Protein AF-A0A9P2TAU7-F1 (afdb_monomer_lite)

Foldseek 3Di:
DDLAKWPFDPQFIHGRQDPVLFVCDDPPGRPLVVLLVQQAFDQDPVPRDTRFNCVVDPFQCVSVVVNQVSSPVPPHDPDRDDDPVNGPDGTHGDGRD

InterPro domains:
  IPR041635 Type ISP restriction-modification enzyme LLaBIII, C-terminal specificity domain [PF18135] (3-66)

Organism: NCBI:txid1169414

Sequence (97 aa):
MGRSTIIYNTWITLPNIPEEAYRYQLGARSAIEWIIDRCQFKTDKASGIVNDPNDWADNPRYIIDLLKRIVTDGHGPRDIAVPQQALGRKIAVKEAL

pLDDT: mean 77.07, std 12.3, range [42.78, 91.0]

Structure (mmCIF, N/CA/C/O backbone):
data_AF-A0A9P2TAU7-F1
#
_entry.id   AF-A0A9P2TAU7-F1
#
loop_
_atom_site.group_PDB
_atom_site.id
_atom_site.type_symbol
_atom_site.label_atom_id
_atom_site.label_alt_id
_atom_site.label_comp_id
_atom_site.label_asym_id
_atom_site.label_entity_id
_atom_site.label_seq_id
_atom_site.pdbx_PDB_ins_code
_atom_site.Cartn_x
_atom_site.Cartn_y
_atom_site.Cartn_z
_atom_site.occupancy
_atom_site.B_iso_or_equiv
_atom_site.auth_seq_id
_atom_site.auth_comp_id
_atom_site.auth_asym_id
_atom_site.auth_atom_id
_atom_site.pdbx_PDB_model_num
ATOM 1 N N . MET A 1 1 ? 20.370 7.141 -1.422 1.00 42.78 1 MET A N 1
ATOM 2 C CA . MET A 1 1 ? 19.641 5.962 -0.908 1.00 42.78 1 MET A CA 1
ATOM 3 C C . MET A 1 1 ? 18.208 6.131 -1.372 1.00 42.78 1 MET A C 1
ATOM 5 O O . MET A 1 1 ? 17.584 7.104 -0.973 1.00 42.78 1 MET A O 1
ATOM 9 N N . GLY A 1 2 ? 17.801 5.348 -2.371 1.00 57.59 2 GLY A N 1
ATOM 10 C CA . GLY A 1 2 ? 16.573 5.570 -3.141 1.00 57.59 2 GLY A CA 1
ATOM 11 C C . GLY A 1 2 ? 15.406 4.729 -2.628 1.00 57.59 2 GLY A C 1
ATOM 12 O O . GLY A 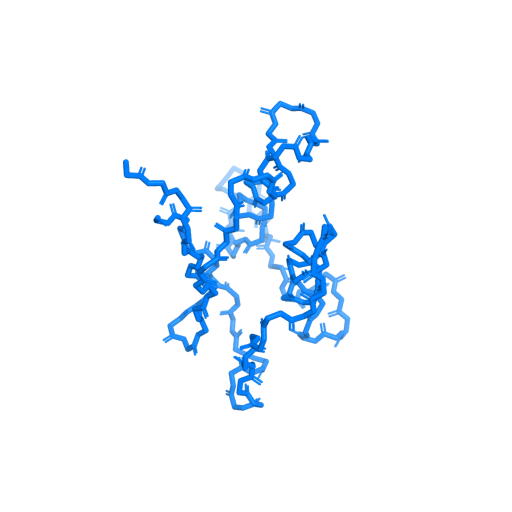1 2 ? 15.628 3.600 -2.197 1.00 57.59 2 GLY A O 1
ATOM 13 N N . ARG A 1 3 ? 14.194 5.292 -2.742 1.00 70.31 3 ARG A N 1
ATOM 14 C CA . ARG A 1 3 ? 12.891 4.724 -2.343 1.00 70.31 3 ARG A CA 1
ATOM 15 C C . ARG A 1 3 ? 12.507 3.536 -3.231 1.00 70.31 3 ARG A C 1
ATOM 17 O O . ARG A 1 3 ? 11.629 3.635 -4.084 1.00 70.31 3 ARG A O 1
ATOM 24 N N . SER A 1 4 ? 13.210 2.430 -3.076 1.00 79.62 4 SER A N 1
ATOM 25 C CA . SER A 1 4 ? 13.166 1.271 -3.966 1.00 79.62 4 SER A CA 1
ATOM 26 C C . SER A 1 4 ? 12.334 0.113 -3.422 1.00 79.62 4 SER A C 1
ATOM 28 O O . SER A 1 4 ? 12.121 -0.859 -4.140 1.00 79.62 4 SER A O 1
ATOM 30 N N . THR A 1 5 ? 11.849 0.181 -2.182 1.00 85.25 5 THR A N 1
ATOM 31 C CA . THR A 1 5 ? 11.099 -0.914 -1.557 1.00 85.25 5 THR A CA 1
ATOM 32 C C . THR A 1 5 ? 9.856 -0.411 -0.840 1.00 85.25 5 THR A C 1
ATOM 34 O O . THR A 1 5 ? 9.975 0.400 0.064 1.00 85.25 5 THR A O 1
ATOM 37 N N . ILE A 1 6 ? 8.668 -0.931 -1.161 1.00 84.75 6 ILE A N 1
ATOM 38 C CA . ILE A 1 6 ? 7.429 -0.628 -0.424 1.00 84.75 6 ILE A CA 1
ATOM 39 C C . ILE A 1 6 ? 7.054 -1.797 0.484 1.00 84.75 6 ILE A C 1
ATOM 41 O O . ILE A 1 6 ? 6.856 -2.919 0.019 1.00 84.75 6 ILE A O 1
ATOM 45 N N . ILE A 1 7 ? 6.882 -1.529 1.776 1.00 85.44 7 ILE A N 1
ATOM 46 C CA . ILE A 1 7 ? 6.353 -2.499 2.740 1.00 85.44 7 ILE A CA 1
ATOM 47 C C . ILE A 1 7 ? 4.831 -2.344 2.779 1.00 85.44 7 ILE A C 1
ATOM 49 O O . ILE A 1 7 ? 4.302 -1.403 3.372 1.00 85.44 7 ILE A O 1
ATOM 53 N N . TYR A 1 8 ? 4.121 -3.267 2.131 1.00 80.00 8 TYR A N 1
ATOM 54 C CA . TYR A 1 8 ? 2.663 -3.219 2.007 1.00 80.00 8 TYR A CA 1
ATOM 55 C C . TYR A 1 8 ? 1.947 -3.738 3.260 1.00 80.00 8 TYR A C 1
ATOM 57 O O . TYR A 1 8 ? 0.906 -3.215 3.647 1.00 80.00 8 TYR A O 1
ATOM 65 N N . ASN A 1 9 ? 2.491 -4.785 3.880 1.00 79.19 9 ASN A N 1
ATOM 66 C CA . ASN A 1 9 ? 2.132 -5.273 5.211 1.00 79.19 9 ASN A CA 1
ATOM 67 C C . ASN A 1 9 ? 3.233 -6.240 5.699 1.00 79.19 9 ASN A C 1
ATOM 69 O O . ASN A 1 9 ? 4.251 -6.411 5.037 1.00 79.19 9 ASN A O 1
ATOM 73 N N . THR A 1 10 ? 3.034 -6.907 6.839 1.00 81.69 10 THR A N 1
ATOM 74 C CA . THR A 1 10 ? 4.002 -7.879 7.394 1.00 81.69 10 THR A CA 1
ATOM 75 C C . THR A 1 10 ? 4.291 -9.075 6.472 1.00 81.69 10 THR A C 1
ATOM 77 O O . THR A 1 10 ? 5.281 -9.769 6.667 1.00 81.69 10 THR A O 1
ATOM 80 N N . TRP A 1 11 ? 3.439 -9.327 5.477 1.00 80.56 11 TRP A N 1
ATOM 81 C CA . TRP A 1 11 ? 3.512 -10.483 4.581 1.00 80.56 11 TRP A CA 1
ATOM 82 C C . TRP A 1 11 ? 3.945 -10.128 3.156 1.00 80.56 11 TRP A C 1
ATOM 84 O O . TRP A 1 11 ? 4.311 -11.021 2.396 1.00 80.56 11 TRP A O 1
ATOM 94 N N . ILE A 1 12 ? 3.851 -8.854 2.771 1.00 80.50 12 ILE A N 1
ATOM 95 C CA . ILE A 1 12 ? 4.027 -8.397 1.396 1.00 80.50 12 ILE A CA 1
ATOM 96 C C . ILE A 1 12 ? 4.992 -7.215 1.372 1.00 80.50 12 ILE A C 1
ATOM 98 O O . ILE A 1 12 ? 4.713 -6.145 1.918 1.00 80.50 12 ILE A O 1
ATOM 102 N N . THR A 1 13 ? 6.069 -7.402 0.617 1.00 83.50 13 THR A N 1
ATOM 103 C CA . THR A 1 13 ? 7.069 -6.383 0.308 1.00 83.50 13 THR A CA 1
ATOM 104 C C . THR A 1 13 ? 7.210 -6.278 -1.205 1.00 83.50 13 THR A C 1
ATOM 106 O O . THR A 1 13 ? 7.260 -7.295 -1.896 1.00 83.50 13 THR A O 1
ATOM 109 N N . LEU A 1 14 ? 7.267 -5.052 -1.719 1.00 83.31 14 LEU A N 1
ATOM 110 C CA . LEU A 1 14 ? 7.447 -4.739 -3.132 1.00 83.31 14 LEU A CA 1
ATOM 111 C C . LEU A 1 14 ? 8.844 -4.143 -3.339 1.00 83.31 14 LEU A C 1
ATOM 113 O O . LEU A 1 14 ? 9.012 -2.939 -3.148 1.00 83.31 14 LEU A O 1
ATOM 117 N N . PRO A 1 15 ? 9.860 -4.956 -3.662 1.00 83.81 15 PRO A N 1
ATOM 118 C CA . PRO A 1 15 ? 11.205 -4.460 -3.923 1.00 83.81 15 PRO A CA 1
ATOM 119 C C . PRO A 1 15 ? 11.343 -3.915 -5.352 1.00 83.81 15 PRO A C 1
ATOM 121 O O . PRO A 1 15 ? 10.486 -4.141 -6.208 1.00 83.81 15 PRO A O 1
ATOM 124 N N . ASN A 1 16 ? 12.483 -3.279 -5.626 1.00 82.94 16 ASN A N 1
ATOM 125 C CA . ASN A 1 16 ? 12.897 -2.814 -6.954 1.00 82.94 16 ASN A CA 1
ATOM 126 C C . ASN A 1 16 ? 11.923 -1.822 -7.611 1.00 82.94 16 ASN A C 1
ATOM 128 O O . ASN A 1 16 ? 11.753 -1.830 -8.834 1.00 82.94 16 ASN A O 1
ATOM 132 N N . ILE A 1 17 ?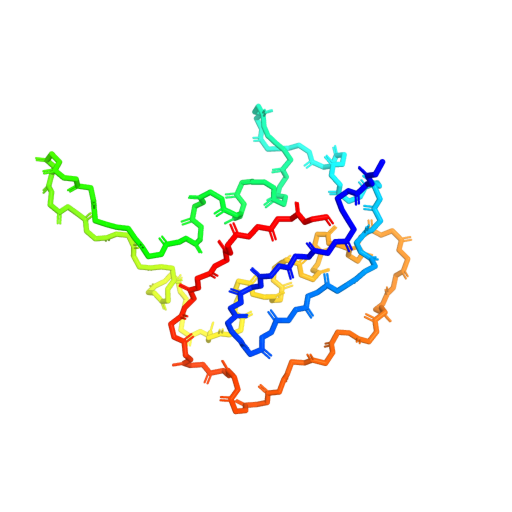 11.298 -0.965 -6.802 1.00 84.62 17 ILE A N 1
ATOM 133 C CA . ILE A 1 17 ? 10.494 0.158 -7.276 1.00 84.62 17 ILE A CA 1
ATOM 134 C C . ILE A 1 17 ? 11.427 1.150 -7.977 1.00 84.62 17 ILE A C 1
ATOM 136 O O . ILE A 1 17 ? 12.336 1.687 -7.337 1.00 84.62 17 ILE A O 1
ATOM 140 N N . PRO A 1 18 ? 11.246 1.387 -9.284 1.00 84.19 18 PRO A N 1
ATOM 141 C CA . PRO A 1 18 ? 12.100 2.306 -10.003 1.00 84.19 18 PRO A CA 1
ATOM 142 C C . PRO A 1 18 ? 11.779 3.752 -9.609 1.00 84.19 18 PRO A C 1
ATOM 144 O O . PRO A 1 18 ? 10.628 4.096 -9.326 1.00 84.19 18 PRO A O 1
ATOM 147 N N . GLU A 1 19 ? 12.788 4.625 -9.610 1.00 84.81 19 GLU A N 1
ATOM 148 C CA . GLU A 1 19 ? 12.597 6.030 -9.233 1.00 84.81 19 GLU A CA 1
ATOM 149 C C . GLU A 1 19 ? 11.606 6.750 -10.160 1.00 84.81 19 GLU A C 1
ATOM 151 O O . GLU A 1 19 ? 10.877 7.635 -9.702 1.00 84.81 19 GLU A O 1
ATOM 156 N N . GLU A 1 20 ? 11.512 6.362 -11.441 1.00 84.88 20 GLU A N 1
ATOM 157 C CA . GLU A 1 20 ? 10.524 6.935 -12.358 1.00 84.88 20 GLU A CA 1
ATOM 158 C C . GLU A 1 20 ? 9.071 6.710 -11.924 1.00 84.88 20 GLU A C 1
ATOM 160 O O . GLU A 1 20 ? 8.230 7.560 -12.214 1.00 84.88 20 GLU A O 1
ATOM 165 N N . ALA A 1 21 ? 8.768 5.655 -11.160 1.00 84.62 21 ALA A N 1
ATOM 166 C CA . ALA A 1 21 ? 7.406 5.393 -10.694 1.00 84.62 21 ALA A CA 1
ATOM 167 C C . ALA A 1 21 ? 6.904 6.467 -9.705 1.00 84.62 21 ALA A C 1
ATOM 169 O O . ALA A 1 21 ? 5.700 6.682 -9.566 1.00 84.62 21 ALA A O 1
ATOM 170 N N . TYR A 1 22 ? 7.815 7.215 -9.069 1.00 87.12 22 TYR A N 1
ATOM 171 C CA . TYR A 1 22 ? 7.477 8.372 -8.231 1.00 87.12 22 TYR A CA 1
ATOM 172 C C . TYR A 1 22 ? 7.250 9.657 -9.041 1.00 87.12 22 TYR A C 1
ATOM 174 O O . TYR A 1 22 ? 6.847 10.675 -8.479 1.00 87.12 22 TYR A O 1
ATOM 182 N N . ARG A 1 23 ? 7.495 9.659 -10.358 1.00 86.56 23 ARG A N 1
ATOM 183 C CA . ARG A 1 23 ? 7.271 10.843 -11.204 1.00 86.56 23 ARG A CA 1
ATOM 184 C C . ARG A 1 23 ? 5.802 11.050 -11.546 1.00 86.56 23 ARG A C 1
ATOM 186 O O . ARG A 1 23 ? 5.425 12.176 -11.853 1.00 86.56 23 ARG A O 1
ATOM 193 N N . TYR A 1 24 ? 4.971 10.011 -11.470 1.00 85.94 24 TYR A N 1
ATOM 194 C CA . TYR A 1 24 ? 3.535 10.153 -11.690 1.00 85.94 24 TYR A CA 1
ATOM 195 C C . TYR A 1 24 ? 2.890 10.894 -10.509 1.00 85.94 24 TYR A C 1
ATOM 197 O O . TYR A 1 24 ? 2.796 10.350 -9.409 1.00 85.94 24 TYR A O 1
ATOM 205 N N . GLN A 1 25 ? 2.494 12.152 -10.724 1.00 88.31 25 GLN A N 1
ATOM 206 C CA . GLN A 1 25 ? 1.982 13.051 -9.684 1.00 88.31 25 GLN A CA 1
ATOM 207 C C . GLN A 1 25 ? 0.450 13.030 -9.587 1.00 88.31 25 GLN A C 1
ATOM 209 O O . GLN A 1 25 ? -0.254 13.086 -10.593 1.00 88.31 25 GLN A O 1
ATOM 214 N N . LEU A 1 26 ? -0.055 13.042 -8.354 1.00 83.81 26 LEU A N 1
ATOM 215 C CA . LEU A 1 26 ? -1.446 13.284 -7.977 1.00 83.81 26 LEU A CA 1
ATOM 216 C C . LEU A 1 26 ? -1.496 14.496 -7.036 1.00 83.81 26 LEU A C 1
ATOM 218 O O . LEU A 1 26 ? -1.400 14.381 -5.811 1.00 83.81 26 LEU A O 1
ATOM 222 N N . GLY A 1 27 ? -1.623 15.687 -7.621 1.00 88.12 27 GLY A N 1
ATOM 223 C CA . GLY A 1 27 ? -1.543 16.946 -6.882 1.00 88.12 27 GLY A CA 1
ATOM 224 C C . GLY A 1 27 ? -0.121 17.207 -6.380 1.00 88.12 27 GLY A C 1
ATOM 225 O O . GLY A 1 27 ? 0.793 17.351 -7.182 1.00 88.12 27 GLY A O 1
ATOM 226 N N . ALA A 1 28 ? 0.057 17.282 -5.059 1.00 88.56 28 ALA A N 1
ATOM 227 C CA . ALA A 1 28 ? 1.337 17.612 -4.420 1.00 88.56 28 ALA A CA 1
ATOM 228 C C . ALA A 1 28 ? 2.208 16.391 -4.057 1.00 88.56 28 ALA A C 1
ATOM 230 O O . ALA A 1 28 ? 3.233 16.550 -3.396 1.00 88.56 28 ALA A O 1
ATOM 231 N N . ARG A 1 29 ? 1.777 15.171 -4.400 1.00 90.19 29 ARG A N 1
ATOM 232 C CA . ARG A 1 29 ? 2.476 13.917 -4.082 1.00 90.19 29 ARG A CA 1
ATOM 233 C C . ARG A 1 29 ? 2.509 13.008 -5.300 1.00 90.19 29 ARG A C 1
ATOM 235 O O . ARG A 1 29 ? 1.616 13.081 -6.142 1.00 90.19 29 ARG A O 1
ATOM 242 N N . SER A 1 30 ? 3.466 12.087 -5.354 1.00 90.94 30 SER A N 1
ATOM 243 C CA . SER A 1 30 ? 3.397 10.982 -6.312 1.00 90.94 30 SER A CA 1
ATOM 244 C C . SER A 1 30 ? 2.198 10.071 -6.026 1.00 90.94 30 SER A C 1
ATOM 246 O O . SER A 1 30 ? 1.709 9.998 -4.896 1.00 90.94 30 SER A O 1
ATOM 248 N N . ALA A 1 31 ? 1.733 9.325 -7.025 1.00 88.88 31 ALA A N 1
ATOM 249 C CA . ALA A 1 31 ? 0.655 8.361 -6.830 1.00 88.88 31 ALA A CA 1
ATOM 250 C C . ALA A 1 31 ? 1.021 7.263 -5.820 1.00 88.88 31 ALA A C 1
ATOM 252 O O . ALA A 1 31 ? 0.166 6.825 -5.053 1.00 88.88 31 ALA A O 1
ATOM 253 N N . ILE A 1 32 ? 2.299 6.869 -5.765 1.00 88.06 32 ILE A N 1
ATOM 254 C CA . ILE A 1 32 ? 2.810 5.933 -4.756 1.00 88.06 32 ILE A CA 1
ATOM 255 C C . ILE A 1 32 ? 2.664 6.530 -3.352 1.00 88.06 32 ILE A C 1
ATOM 257 O O . ILE A 1 32 ? 2.076 5.905 -2.473 1.00 88.06 32 ILE A O 1
ATOM 261 N N . GLU A 1 33 ? 3.145 7.756 -3.137 1.00 88.00 33 GLU A N 1
ATOM 262 C CA . GLU A 1 33 ? 3.039 8.438 -1.838 1.00 88.00 33 GLU A CA 1
ATOM 263 C C . GLU A 1 33 ? 1.586 8.707 -1.439 1.00 88.00 33 GLU A C 1
ATOM 265 O O . GLU A 1 33 ? 1.246 8.653 -0.257 1.00 88.00 33 GLU A O 1
ATOM 270 N N . TRP A 1 34 ? 0.715 8.977 -2.413 1.00 88.12 34 TRP A N 1
ATOM 271 C CA . TRP A 1 34 ? -0.717 9.121 -2.180 1.00 88.12 34 TRP A CA 1
ATOM 272 C C . TRP A 1 34 ? -1.331 7.813 -1.663 1.00 88.12 34 TRP A C 1
ATOM 274 O O . TRP A 1 34 ? -2.072 7.834 -0.679 1.00 88.12 34 TRP A O 1
ATOM 284 N N . ILE A 1 35 ? -0.981 6.670 -2.269 1.00 87.38 35 ILE A N 1
ATOM 285 C CA . ILE A 1 35 ? -1.432 5.347 -1.813 1.00 87.38 35 ILE A CA 1
ATOM 286 C C . ILE A 1 35 ? -0.915 5.057 -0.407 1.00 87.38 35 ILE A C 1
ATOM 288 O O . ILE A 1 35 ? -1.704 4.641 0.435 1.00 87.38 35 ILE A O 1
ATOM 292 N N . ILE A 1 36 ? 0.365 5.311 -0.125 1.00 85.56 36 ILE A N 1
ATOM 293 C CA . ILE A 1 36 ? 0.953 5.078 1.204 1.00 85.56 36 ILE A CA 1
ATOM 294 C C . ILE A 1 36 ? 0.220 5.893 2.283 1.00 85.56 36 ILE A C 1
ATOM 296 O O . ILE A 1 36 ? -0.074 5.367 3.347 1.00 85.56 36 ILE A O 1
ATOM 300 N N . ASP A 1 37 ? -0.137 7.148 2.008 1.00 83.56 37 ASP A N 1
ATOM 301 C CA . ASP A 1 37 ? -0.804 8.038 2.974 1.00 83.56 37 ASP A CA 1
ATOM 302 C C . ASP A 1 37 ? -2.293 7.715 3.206 1.00 83.56 37 ASP A C 1
ATOM 304 O O . ASP A 1 37 ? -2.845 7.879 4.306 1.00 83.56 37 ASP A O 1
ATOM 308 N N . ARG A 1 38 ? -2.983 7.293 2.142 1.00 82.50 38 ARG A N 1
ATOM 309 C CA . ARG A 1 38 ? -4.437 7.092 2.155 1.00 82.50 38 ARG A CA 1
ATOM 310 C C . ARG A 1 38 ? -4.834 5.650 2.435 1.00 82.50 38 ARG A C 1
ATOM 312 O O . ARG A 1 38 ? -5.833 5.440 3.120 1.00 82.50 38 ARG A O 1
ATOM 319 N N . CYS A 1 39 ? -4.056 4.675 1.972 1.00 83.94 39 CYS A N 1
ATOM 320 C CA . CYS A 1 39 ? -4.338 3.246 2.124 1.00 83.94 39 CYS A CA 1
ATOM 321 C C . CYS A 1 39 ? -3.789 2.697 3.446 1.00 83.94 39 CYS A C 1
ATOM 323 O O . CYS A 1 39 ? -3.141 1.652 3.494 1.00 83.94 39 CYS A O 1
ATOM 325 N N . GLN A 1 40 ? -4.076 3.406 4.534 1.00 79.38 40 GLN A N 1
ATOM 326 C CA . GLN A 1 40 ? -3.772 2.985 5.893 1.00 79.38 40 GLN A CA 1
ATOM 327 C C . GLN A 1 40 ? -5.058 2.941 6.704 1.00 79.38 40 GLN A C 1
ATOM 329 O O . GLN A 1 40 ? -5.878 3.861 6.624 1.00 79.38 40 GLN A O 1
ATOM 334 N N . PHE A 1 41 ? -5.202 1.886 7.508 1.00 82.44 41 PHE A N 1
ATOM 335 C CA . PHE A 1 41 ? -6.233 1.839 8.532 1.00 82.44 41 PHE A CA 1
ATOM 336 C C . PHE A 1 41 ? -5.994 2.979 9.524 1.00 82.44 41 PHE A C 1
ATOM 338 O O . PHE A 1 41 ? -5.006 2.973 10.264 1.00 82.44 41 PHE A O 1
ATOM 345 N N . LYS A 1 42 ? -6.884 3.969 9.522 1.00 83.56 42 LYS A N 1
ATOM 346 C CA . LYS A 1 42 ? -6.805 5.115 10.427 1.00 83.56 42 LYS A CA 1
ATOM 347 C C . LYS A 1 42 ? -8.189 5.520 10.886 1.00 83.56 42 LYS A C 1
ATOM 349 O O . LYS A 1 42 ? -9.123 5.558 10.096 1.00 83.56 42 LYS A O 1
ATOM 354 N N . THR A 1 43 ? -8.304 5.862 12.158 1.00 86.00 43 THR A N 1
ATOM 355 C CA . THR A 1 43 ? -9.502 6.499 12.698 1.00 86.00 43 THR A CA 1
ATOM 356 C C . THR A 1 43 ? -9.186 7.968 12.892 1.00 86.00 43 THR A C 1
ATOM 358 O O . THR A 1 43 ? -8.251 8.309 13.623 1.00 86.00 43 THR A O 1
ATOM 361 N N . ASP A 1 44 ? -9.931 8.837 12.218 1.00 84.25 44 ASP A N 1
ATOM 362 C CA . ASP A 1 44 ? -9.827 10.266 12.465 1.00 84.25 44 ASP A CA 1
ATOM 363 C C . ASP A 1 44 ? -10.308 10.565 13.889 1.00 84.25 44 ASP A C 1
ATOM 365 O O . ASP A 1 44 ? -11.431 10.235 14.263 1.00 84.25 44 ASP A O 1
ATOM 369 N N . LYS A 1 45 ? -9.440 11.159 14.712 1.00 87.19 45 LYS A N 1
ATOM 370 C CA . LYS A 1 45 ? -9.730 11.357 16.140 1.00 87.19 45 LYS A CA 1
ATOM 371 C C . LYS A 1 45 ? -10.822 12.395 16.385 1.00 87.19 45 LYS A C 1
ATOM 373 O O . LYS A 1 45 ? -11.494 12.313 17.405 1.00 87.19 45 LYS A O 1
ATOM 378 N N . ALA A 1 46 ? -10.958 13.375 15.494 1.00 89.94 46 ALA A N 1
ATOM 379 C CA . ALA A 1 46 ? -11.899 14.475 15.668 1.00 89.94 46 ALA A CA 1
ATOM 380 C C . ALA A 1 46 ? -13.330 14.062 15.297 1.00 89.94 46 ALA A C 1
ATOM 382 O O . ALA A 1 46 ? -14.271 14.390 16.011 1.00 89.94 46 ALA A O 1
ATOM 383 N N . SER A 1 47 ? -13.489 13.330 14.195 1.00 91.00 47 SER A N 1
ATOM 384 C CA . SER A 1 47 ? -14.786 12.891 13.668 1.00 91.00 47 SER A CA 1
ATOM 385 C C . SER A 1 47 ? -15.174 11.468 14.074 1.00 91.00 47 SER A C 1
ATOM 387 O O . SER A 1 47 ? -16.340 11.102 13.959 1.00 91.00 47 SER A O 1
ATOM 389 N N . GLY A 1 48 ? -14.217 10.644 14.511 1.00 90.12 48 GLY A N 1
ATOM 390 C CA . GLY A 1 48 ? -14.423 9.216 14.766 1.00 90.12 48 GLY A CA 1
ATOM 391 C C . GLY A 1 48 ? -14.552 8.368 13.495 1.00 90.12 48 GLY A C 1
ATOM 392 O O . GLY A 1 48 ? -14.764 7.160 13.591 1.00 90.12 48 GLY A O 1
ATOM 393 N N . ILE A 1 49 ? -14.418 8.967 12.306 1.00 87.25 49 ILE A N 1
ATOM 394 C CA . ILE A 1 49 ? -14.568 8.260 11.032 1.00 87.25 49 ILE A CA 1
ATOM 395 C C . ILE A 1 49 ? -13.399 7.292 10.843 1.00 87.25 49 ILE A C 1
ATOM 397 O O . ILE A 1 49 ? -12.226 7.675 10.886 1.00 87.25 49 ILE A O 1
ATOM 401 N N . VAL A 1 50 ? -13.732 6.022 10.611 1.00 85.94 50 VAL A N 1
ATOM 402 C CA . VAL A 1 50 ? -12.769 4.976 10.265 1.00 85.94 50 VAL A CA 1
ATOM 403 C C . VAL A 1 50 ? -12.530 5.009 8.760 1.00 85.94 50 VAL A C 1
ATOM 405 O O . VAL A 1 50 ? -13.448 4.839 7.966 1.00 85.94 50 VAL A O 1
ATOM 408 N N . ASN A 1 51 ? -11.278 5.212 8.372 1.00 82.31 51 ASN A N 1
ATOM 409 C CA . ASN A 1 51 ? -10.794 4.964 7.027 1.00 82.31 51 ASN A CA 1
ATOM 410 C C . ASN A 1 51 ? -10.172 3.569 6.999 1.00 82.31 51 ASN A C 1
ATOM 412 O O . ASN A 1 51 ? -9.020 3.401 7.409 1.00 82.31 51 ASN A O 1
ATOM 416 N N . ASP A 1 52 ? -10.942 2.589 6.533 1.00 84.88 52 ASP A N 1
ATOM 417 C CA . ASP A 1 52 ? -10.459 1.239 6.271 1.00 84.88 52 ASP A CA 1
ATOM 418 C C . ASP A 1 52 ? -10.295 1.034 4.751 1.00 84.88 52 ASP A C 1
ATOM 420 O O . ASP A 1 52 ? -11.285 0.949 4.026 1.00 84.88 52 ASP A O 1
ATOM 424 N N . PRO A 1 53 ? -9.055 0.951 4.232 1.00 80.06 53 PRO A N 1
ATOM 425 C CA . PRO A 1 53 ? -8.805 0.700 2.813 1.00 80.06 53 PRO A CA 1
ATOM 426 C C . PRO A 1 53 ? -9.309 -0.661 2.323 1.00 80.06 53 PRO A C 1
ATOM 428 O O . PRO A 1 53 ? -9.427 -0.860 1.115 1.00 80.06 53 PRO A O 1
ATOM 431 N N . ASN A 1 54 ? -9.576 -1.603 3.235 1.00 80.69 54 ASN A N 1
ATOM 432 C CA . ASN A 1 54 ? -10.157 -2.899 2.887 1.00 80.69 54 ASN A CA 1
ATOM 433 C C . ASN A 1 54 ? -11.638 -2.771 2.488 1.00 80.69 54 ASN A C 1
ATOM 435 O O . ASN A 1 54 ? -12.130 -3.639 1.777 1.00 80.69 54 ASN A O 1
ATOM 439 N N . ASP A 1 55 ? -12.312 -1.682 2.876 1.00 83.94 55 ASP A N 1
ATOM 440 C CA . ASP A 1 55 ? -13.721 -1.429 2.543 1.00 83.94 55 ASP A CA 1
ATOM 441 C C . ASP A 1 55 ? -13.893 -0.703 1.194 1.00 83.94 55 ASP A C 1
ATOM 443 O O . ASP A 1 55 ? -15.011 -0.456 0.750 1.00 83.94 55 ASP A O 1
ATOM 447 N N . TRP A 1 56 ? -12.800 -0.321 0.521 1.00 82.50 56 TRP A N 1
ATOM 448 C CA . TRP A 1 56 ? -12.870 0.475 -0.713 1.00 82.50 56 TRP A CA 1
ATOM 449 C C . TRP A 1 56 ? -13.260 -0.337 -1.952 1.00 82.50 56 TRP A C 1
ATOM 451 O O . TRP A 1 56 ? -13.674 0.244 -2.955 1.00 82.50 56 TRP A O 1
ATOM 461 N N . ALA A 1 57 ? -13.077 -1.657 -1.920 1.00 82.25 57 ALA A N 1
ATOM 462 C CA . ALA A 1 57 ? -13.402 -2.547 -3.026 1.00 82.25 57 ALA A CA 1
ATOM 463 C C . ALA A 1 57 ? -13.645 -3.974 -2.526 1.00 82.25 57 ALA A C 1
ATOM 465 O O . ALA A 1 57 ? -12.922 -4.458 -1.660 1.00 82.25 57 ALA A O 1
ATOM 466 N N . ASP A 1 58 ? -14.569 -4.689 -3.170 1.00 84.00 58 ASP A N 1
ATOM 467 C CA . ASP A 1 58 ? -14.855 -6.098 -2.856 1.00 84.00 58 ASP A CA 1
ATOM 468 C C . ASP A 1 58 ? -13.651 -7.021 -3.114 1.00 84.00 58 ASP A C 1
ATOM 470 O O . ASP A 1 58 ? -13.529 -8.100 -2.532 1.00 84.00 58 ASP A O 1
ATOM 474 N N . ASN A 1 59 ? -12.747 -6.611 -4.012 1.00 83.50 59 ASN A N 1
ATOM 475 C CA . ASN A 1 59 ? -11.542 -7.365 -4.322 1.00 83.50 59 ASN A CA 1
ATOM 476 C C . ASN A 1 59 ? -10.408 -6.997 -3.343 1.00 83.50 59 ASN A C 1
ATOM 478 O O . ASN A 1 59 ? -9.834 -5.910 -3.469 1.00 83.50 59 ASN A O 1
ATOM 482 N N . PRO A 1 60 ? -9.961 -7.920 -2.468 1.00 79.19 60 PRO A N 1
ATOM 483 C CA . PRO A 1 60 ? -8.887 -7.661 -1.504 1.00 79.19 60 PRO A CA 1
ATOM 484 C C . PRO A 1 60 ? -7.525 -7.390 -2.163 1.00 79.19 60 PRO A C 1
ATOM 486 O O . PRO A 1 60 ? -6.580 -6.978 -1.494 1.00 79.19 60 PRO A O 1
ATOM 489 N N . ARG A 1 61 ? -7.393 -7.628 -3.475 1.00 82.31 61 ARG A N 1
ATOM 490 C CA . ARG A 1 61 ? -6.195 -7.298 -4.252 1.00 82.31 61 ARG A CA 1
ATOM 491 C C . ARG A 1 61 ? -6.193 -5.881 -4.817 1.00 82.31 61 ARG A C 1
ATOM 493 O O . ARG A 1 61 ? -5.181 -5.467 -5.372 1.00 82.31 61 ARG A O 1
ATOM 500 N N . TYR A 1 62 ? -7.286 -5.133 -4.696 1.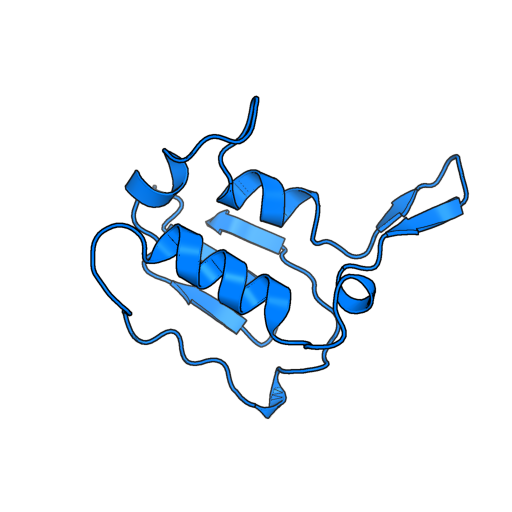00 84.56 62 TYR A N 1
ATOM 501 C CA . TYR A 1 62 ? -7.459 -3.869 -5.409 1.00 84.56 62 TYR A CA 1
ATOM 502 C C . TYR A 1 62 ? -6.297 -2.888 -5.191 1.00 84.56 62 TYR A C 1
ATOM 504 O O . TYR A 1 62 ? -5.683 -2.436 -6.156 1.00 84.56 62 TYR A O 1
ATOM 512 N N . ILE A 1 63 ? -5.927 -2.623 -3.934 1.00 85.19 63 ILE A N 1
ATOM 513 C CA . ILE A 1 63 ? -4.844 -1.680 -3.618 1.00 85.19 63 ILE A CA 1
ATOM 514 C C . ILE A 1 63 ? -3.487 -2.180 -4.120 1.00 85.19 63 ILE A C 1
ATOM 516 O O . ILE A 1 63 ? -2.701 -1.396 -4.650 1.00 85.19 63 ILE A O 1
ATOM 520 N N . ILE A 1 64 ? -3.191 -3.474 -3.973 1.00 84.56 64 ILE A N 1
ATOM 521 C CA . ILE A 1 64 ? -1.898 -4.006 -4.411 1.00 84.56 64 ILE A CA 1
ATOM 522 C C . ILE A 1 64 ? -1.788 -4.059 -5.934 1.00 84.56 64 ILE A C 1
ATOM 524 O O . ILE A 1 64 ? -0.732 -3.743 -6.476 1.00 84.56 64 ILE A O 1
ATOM 528 N N . ASP A 1 65 ? -2.866 -4.392 -6.637 1.00 86.31 65 ASP A N 1
ATOM 529 C CA . ASP A 1 65 ? -2.882 -4.403 -8.096 1.00 86.31 65 ASP A CA 1
ATOM 530 C C . ASP A 1 65 ? -2.845 -2.964 -8.654 1.00 86.31 65 ASP A C 1
ATOM 532 O O . ASP A 1 65 ? -2.182 -2.716 -9.662 1.00 86.31 65 ASP A O 1
ATOM 536 N N . LEU A 1 66 ? -3.449 -1.986 -7.965 1.00 85.50 66 LEU A N 1
ATOM 537 C CA . LEU A 1 66 ? -3.294 -0.562 -8.280 1.00 85.50 66 LEU A CA 1
ATOM 538 C C . LEU A 1 66 ? -1.836 -0.106 -8.130 1.00 85.50 66 LEU A C 1
ATOM 540 O O . LEU A 1 66 ? -1.282 0.509 -9.041 1.00 85.50 66 LEU A O 1
ATOM 544 N N . LEU A 1 67 ? -1.199 -0.446 -7.008 1.00 84.94 67 LEU A N 1
ATOM 545 C CA . LEU A 1 67 ? 0.197 -0.103 -6.753 1.00 84.94 67 LEU A CA 1
ATOM 546 C C . LEU A 1 67 ? 1.126 -0.752 -7.790 1.00 84.94 67 LEU A C 1
ATOM 548 O O . LEU A 1 67 ? 2.002 -0.084 -8.330 1.00 84.94 67 LEU A O 1
ATOM 552 N N . LYS A 1 68 ? 0.878 -2.017 -8.153 1.00 83.94 68 LYS A N 1
ATOM 553 C CA . LYS A 1 68 ? 1.583 -2.697 -9.249 1.00 83.94 68 LYS A CA 1
ATOM 554 C C . LYS A 1 68 ? 1.457 -1.945 -10.565 1.00 83.94 68 LYS A C 1
ATOM 556 O O . LYS A 1 68 ? 2.467 -1.773 -11.231 1.00 83.94 68 LYS A O 1
ATOM 561 N N . ARG A 1 69 ? 0.259 -1.490 -10.946 1.00 83.69 69 ARG A N 1
ATOM 562 C CA . ARG A 1 69 ? 0.054 -0.744 -12.200 1.00 83.69 69 ARG A CA 1
ATOM 563 C C . ARG A 1 69 ? 0.874 0.542 -12.236 1.00 83.69 69 ARG A C 1
ATOM 565 O O . ARG A 1 69 ? 1.549 0.773 -13.227 1.00 83.69 69 ARG A O 1
ATOM 572 N N . ILE A 1 70 ? 0.882 1.311 -11.147 1.00 81.25 70 ILE A N 1
ATOM 573 C CA . ILE A 1 70 ? 1.679 2.546 -11.031 1.00 81.25 70 ILE A CA 1
ATOM 574 C C . ILE A 1 70 ? 3.181 2.255 -11.144 1.00 81.25 70 ILE A C 1
ATOM 576 O O . ILE A 1 70 ? 3.911 3.006 -11.776 1.00 81.25 70 ILE A O 1
ATOM 580 N N . VAL A 1 71 ? 3.639 1.149 -10.557 1.00 79.19 71 VAL A N 1
ATOM 581 C CA . VAL A 1 71 ? 5.048 0.723 -10.610 1.00 79.19 71 VAL A CA 1
ATOM 582 C C . VAL A 1 71 ? 5.434 0.145 -11.980 1.00 79.19 71 VAL A C 1
ATOM 584 O O . VAL A 1 71 ? 6.595 0.214 -12.372 1.00 79.19 71 VAL A O 1
ATOM 587 N N . THR A 1 72 ? 4.476 -0.442 -12.702 1.00 73.25 72 THR A N 1
ATOM 588 C CA . THR A 1 72 ? 4.701 -1.200 -13.947 1.00 73.25 72 THR A CA 1
ATOM 589 C C . THR A 1 72 ? 4.586 -0.340 -15.207 1.00 73.25 72 THR A C 1
ATOM 591 O O . THR A 1 72 ? 5.078 -0.759 -16.259 1.00 73.25 72 THR A O 1
ATOM 594 N N . ASP A 1 73 ? 3.963 0.840 -15.128 1.00 61.00 73 ASP A N 1
ATOM 595 C CA . ASP A 1 73 ? 3.786 1.746 -16.269 1.00 61.00 73 ASP A CA 1
ATOM 596 C C . ASP A 1 73 ? 5.140 2.362 -16.681 1.00 61.00 73 ASP A C 1
ATOM 598 O O . ASP A 1 73 ? 5.547 3.434 -16.240 1.00 61.00 73 ASP A O 1
ATOM 602 N N . GLY A 1 74 ? 5.892 1.581 -17.460 1.00 53.91 74 GLY A N 1
ATOM 603 C CA . GLY A 1 74 ? 7.241 1.862 -17.946 1.00 53.91 74 GLY A CA 1
ATOM 604 C C . GLY A 1 74 ? 7.939 0.623 -18.525 1.00 53.91 74 GLY A C 1
ATOM 605 O O . GLY A 1 74 ? 8.474 0.700 -19.625 1.00 53.91 74 GLY A O 1
ATOM 606 N N . HIS A 1 75 ? 7.903 -0.537 -17.844 1.00 49.88 75 HIS A N 1
ATOM 607 C CA . HIS A 1 75 ? 8.703 -1.721 -18.228 1.00 49.88 75 HIS A CA 1
ATOM 608 C C . HIS A 1 75 ? 8.161 -3.088 -17.734 1.00 49.88 75 HIS A C 1
ATOM 610 O O . HIS A 1 75 ? 8.935 -3.895 -17.235 1.00 49.88 75 HIS A O 1
ATOM 616 N N . GLY A 1 76 ? 6.867 -3.398 -17.891 1.00 46.62 76 GLY A N 1
ATOM 617 C CA . GLY A 1 76 ? 6.336 -4.771 -17.733 1.00 46.62 76 GLY A CA 1
ATOM 618 C C . GLY A 1 76 ? 6.462 -5.406 -16.327 1.00 46.62 76 GLY A C 1
ATOM 619 O O . GLY A 1 76 ? 7.127 -4.873 -15.438 1.00 46.62 76 GLY A O 1
ATOM 620 N N . PRO A 1 77 ? 5.774 -6.530 -16.053 1.00 47.88 77 PRO A N 1
ATOM 621 C CA . PRO A 1 77 ? 5.716 -7.079 -14.702 1.00 47.88 77 PRO A CA 1
ATOM 622 C C . PRO A 1 77 ? 7.077 -7.659 -14.296 1.00 47.88 77 PRO A C 1
ATOM 624 O O . PRO A 1 77 ? 7.509 -8.678 -14.827 1.00 47.88 77 PRO A O 1
ATOM 627 N N . ARG A 1 78 ? 7.743 -7.038 -13.317 1.00 58.69 78 ARG A N 1
ATOM 628 C CA . ARG A 1 78 ? 8.801 -7.693 -12.537 1.00 58.69 78 ARG A CA 1
ATOM 629 C C . ARG A 1 78 ? 8.109 -8.426 -11.400 1.00 58.69 78 ARG A C 1
ATOM 631 O O . ARG A 1 78 ? 7.585 -7.773 -10.509 1.00 58.69 78 ARG A O 1
ATOM 638 N N . ASP A 1 79 ? 8.018 -9.746 -11.511 1.00 57.09 79 ASP A N 1
ATOM 639 C CA . ASP A 1 79 ? 7.473 -10.738 -10.572 1.00 57.09 79 ASP A CA 1
ATOM 640 C C . ASP A 1 79 ? 7.246 -10.280 -9.116 1.00 57.09 79 ASP A C 1
ATOM 642 O O . ASP A 1 79 ? 7.931 -10.691 -8.180 1.00 57.09 79 ASP A O 1
ATOM 646 N N . ILE A 1 80 ? 6.213 -9.467 -8.882 1.00 60.34 80 ILE A N 1
ATOM 647 C CA . ILE A 1 80 ? 5.711 -9.225 -7.532 1.00 60.34 80 ILE A CA 1
ATOM 648 C C . ILE A 1 80 ? 4.823 -10.417 -7.180 1.00 60.34 80 ILE A C 1
ATOM 650 O O . ILE A 1 80 ? 3.620 -10.441 -7.486 1.00 60.34 80 ILE A O 1
ATOM 654 N N . ALA A 1 81 ? 5.423 -11.407 -6.527 1.00 63.97 81 ALA A N 1
ATOM 655 C CA . ALA A 1 81 ? 4.698 -12.493 -5.892 1.00 63.97 81 ALA A CA 1
ATOM 656 C C . ALA A 1 81 ? 3.812 -11.924 -4.772 1.00 63.97 81 ALA A C 1
ATOM 658 O O . ALA A 1 81 ? 4.292 -11.317 -3.819 1.00 63.97 81 ALA A O 1
ATOM 659 N N . VAL A 1 82 ? 2.499 -12.115 -4.901 1.00 65.06 82 VAL A N 1
ATOM 660 C CA . VAL A 1 82 ? 1.529 -11.813 -3.841 1.00 65.06 82 VAL A CA 1
ATOM 661 C C . VAL A 1 82 ? 0.999 -13.151 -3.349 1.00 65.06 82 VAL A C 1
ATOM 663 O O . VAL A 1 82 ? 0.173 -13.745 -4.047 1.00 65.06 82 VAL A O 1
ATOM 666 N N . PRO A 1 83 ? 1.478 -13.662 -2.203 1.00 65.94 83 PRO A N 1
ATOM 667 C CA . PRO A 1 83 ? 1.025 -14.943 -1.684 1.00 65.94 83 PRO A CA 1
ATOM 668 C C . PRO A 1 83 ? -0.484 -14.908 -1.432 1.00 65.94 83 PRO A C 1
ATOM 670 O O . PRO A 1 83 ? -0.979 -13.979 -0.796 1.00 65.94 83 PRO A O 1
ATOM 673 N N . GLN A 1 84 ? -1.222 -15.933 -1.868 1.00 60.94 84 GLN A N 1
ATOM 674 C CA . GLN A 1 84 ? -2.676 -16.011 -1.659 1.00 60.94 84 GLN A CA 1
ATOM 675 C C . GLN A 1 84 ? -3.046 -15.915 -0.166 1.00 60.94 84 GLN A C 1
ATOM 677 O O . GLN A 1 84 ? -4.028 -15.277 0.193 1.00 60.94 84 GLN A O 1
ATOM 682 N N . GLN A 1 85 ? -2.206 -16.474 0.710 1.00 64.62 85 GLN A N 1
ATOM 683 C CA . GLN A 1 85 ? -2.330 -16.411 2.174 1.00 64.62 85 GLN A CA 1
ATOM 684 C C . GLN A 1 85 ? -2.202 -14.998 2.776 1.00 64.62 85 GLN A C 1
ATOM 686 O O . GLN A 1 85 ? -2.583 -14.784 3.927 1.00 64.62 85 GLN A O 1
ATOM 691 N N . ALA A 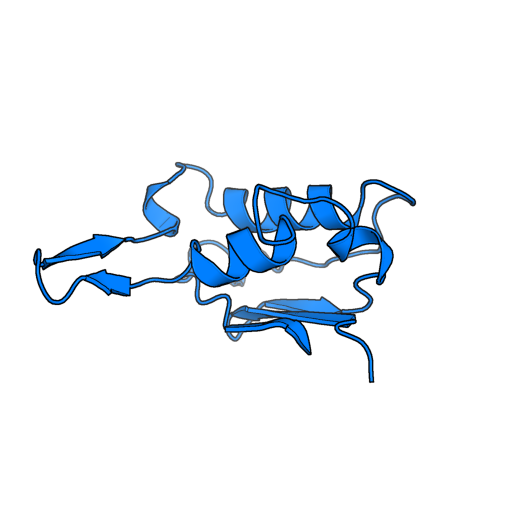1 86 ? -1.663 -14.039 2.018 1.00 62.12 86 ALA A N 1
ATOM 692 C CA . ALA A 1 86 ? -1.563 -12.641 2.423 1.00 62.12 86 ALA A CA 1
ATOM 693 C C . ALA A 1 86 ? -2.799 -11.817 2.014 1.00 62.12 86 ALA A C 1
ATOM 695 O O . ALA A 1 86 ? -2.975 -10.698 2.497 1.00 62.12 86 ALA A O 1
ATOM 696 N N . LEU A 1 87 ? -3.663 -12.363 1.149 1.00 62.38 87 LEU A N 1
ATOM 697 C CA . LEU A 1 87 ? -4.898 -11.715 0.713 1.00 62.38 87 LEU A CA 1
ATOM 698 C C . LEU A 1 87 ? -5.966 -11.802 1.810 1.00 62.38 87 LEU A C 1
ATOM 700 O O . LEU A 1 87 ? -6.090 -12.817 2.492 1.00 62.38 87 LEU A O 1
ATOM 704 N N . GLY A 1 88 ? -6.723 -10.718 2.002 1.00 57.22 88 GLY A N 1
ATOM 705 C CA . GLY A 1 88 ? -7.738 -10.620 3.059 1.00 57.22 88 GLY A CA 1
ATOM 706 C C . GLY A 1 88 ? -7.179 -10.320 4.458 1.00 57.22 88 G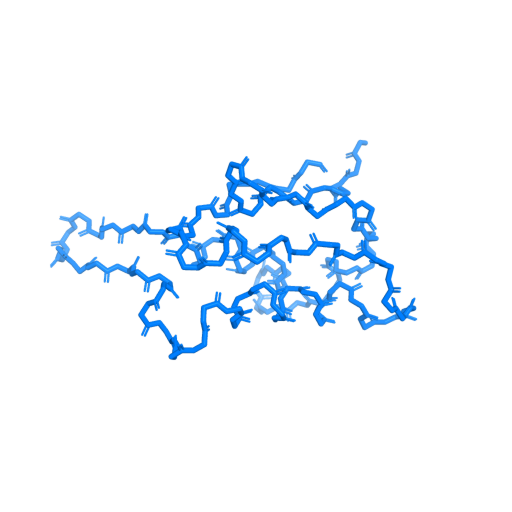LY A C 1
ATOM 707 O O . GLY A 1 88 ? -7.918 -10.348 5.441 1.00 57.22 88 GLY A O 1
ATOM 708 N N . ARG A 1 89 ? -5.876 -10.031 4.581 1.00 66.19 89 ARG A N 1
ATOM 709 C CA . ARG A 1 89 ? -5.274 -9.512 5.819 1.00 66.19 89 ARG A CA 1
ATOM 710 C C . ARG A 1 89 ? -5.245 -7.987 5.779 1.00 66.19 89 ARG A C 1
ATOM 712 O O . ARG A 1 89 ? -4.918 -7.415 4.744 1.00 66.19 89 ARG A O 1
ATOM 719 N N . LYS A 1 90 ? -5.559 -7.354 6.918 1.00 63.22 90 LYS A N 1
ATOM 720 C CA . LYS A 1 90 ? -5.659 -5.892 7.043 1.00 63.22 90 LYS A CA 1
ATOM 721 C C . LYS A 1 90 ? -4.445 -5.193 6.431 1.00 63.22 90 LYS A C 1
ATOM 723 O O . LYS A 1 90 ? -3.302 -5.477 6.796 1.00 63.22 90 LYS A O 1
ATOM 728 N N . ILE A 1 91 ? -4.723 -4.274 5.515 1.00 63.97 91 ILE A N 1
ATOM 729 C CA . ILE A 1 91 ? -3.726 -3.420 4.872 1.00 63.97 91 ILE A CA 1
ATOM 730 C C . ILE A 1 91 ? -3.067 -2.501 5.906 1.00 63.97 91 ILE A C 1
ATOM 732 O O . ILE A 1 91 ? -3.737 -1.828 6.689 1.00 63.97 91 ILE A O 1
ATOM 736 N N . ALA A 1 92 ? -1.738 -2.456 5.873 1.00 60.41 92 ALA A N 1
ATOM 737 C CA . ALA A 1 92 ? -0.928 -1.501 6.612 1.00 60.41 92 ALA A CA 1
ATOM 738 C C . ALA A 1 92 ? 0.290 -1.167 5.749 1.00 60.41 92 ALA A C 1
ATOM 740 O O . ALA A 1 92 ? 1.382 -1.673 6.010 1.00 60.41 92 ALA A O 1
ATOM 741 N N . VAL A 1 93 ? 0.087 -0.370 4.692 1.00 60.81 93 VAL A N 1
ATOM 742 C CA . VAL A 1 93 ? 1.194 0.101 3.850 1.00 60.81 93 VAL A CA 1
ATOM 743 C C . VAL A 1 93 ? 2.014 1.053 4.700 1.00 60.81 93 VAL A C 1
ATOM 745 O O . VAL A 1 93 ? 1.549 2.143 5.023 1.00 60.81 93 VAL A O 1
ATOM 748 N N . LYS A 1 94 ? 3.182 0.605 5.155 1.00 57.09 94 LYS A N 1
ATOM 749 C CA . LYS A 1 94 ? 3.933 1.322 6.182 1.00 57.09 94 LYS A CA 1
ATOM 750 C C . LYS A 1 94 ? 4.877 2.335 5.563 1.00 57.09 94 LYS A C 1
ATOM 752 O O . LYS A 1 94 ? 4.771 3.501 5.914 1.00 57.09 94 LYS A O 1
ATOM 757 N N . GLU A 1 95 ? 5.755 1.932 4.645 1.00 58.88 95 GLU A N 1
ATOM 758 C CA . GLU A 1 95 ? 6.850 2.804 4.196 1.00 58.88 95 GLU A CA 1
ATOM 759 C C . GLU A 1 95 ? 7.379 2.431 2.804 1.00 58.88 95 GLU A C 1
A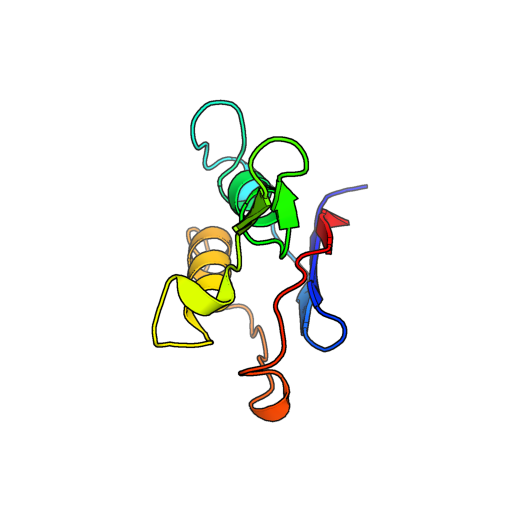TOM 761 O O . GLU A 1 95 ? 7.261 1.280 2.374 1.00 58.88 95 GLU A O 1
ATOM 766 N N . ALA A 1 96 ? 7.978 3.421 2.132 1.00 57.38 96 ALA A N 1
ATOM 767 C CA . ALA A 1 96 ? 8.852 3.248 0.977 1.00 57.38 96 ALA A CA 1
ATOM 768 C C . ALA A 1 96 ? 10.305 3.535 1.403 1.00 57.38 96 ALA A C 1
ATOM 770 O O . ALA A 1 96 ? 10.622 4.686 1.708 1.00 57.38 96 ALA A O 1
ATOM 771 N N . LEU A 1 97 ? 11.154 2.505 1.456 1.00 55.31 97 LEU A N 1
ATOM 772 C CA . LEU A 1 97 ? 12.578 2.566 1.821 1.00 55.31 97 LEU A CA 1
ATOM 773 C C . LEU A 1 97 ? 13.473 2.631 0.586 1.00 55.31 97 LEU A C 1
ATOM 775 O O . LEU A 1 97 ? 13.191 1.898 -0.392 1.00 55.31 97 LEU A O 1
#

Radius of gyration: 13.58 Å; chains: 1; bounding box: 34×34×34 Å

Secondary structure (DSSP, 8-state):
-----EEEETTEEE----GGGGGSEETTEEHHHHHHHHSB-EE-TTT--EE-GGGS-SSTTHHHHHHHHHHHTTT--------GGGTTSPPB--EE-